Protein AF-A0A7X6P6I5-F1 (afdb_monomer_lite)

pLDDT: mean 87.97, std 8.62, range [62.5, 95.75]

Foldseek 3Di:
DAWEFAQPPVGRDTFDDDDDPVPFPPDFPAPDWTARPPPRDIDGRHRDTNVNRVVCGDVRYHHD

Radius of gyration: 11.48 Å; chains: 1; bounding box: 24×25×30 Å

Secondary structure (DSSP, 8-state):
-EEEE--STTT--EEEEE---S-TTT-B-TT-EEE-TTT--EEE--S-BHHHHHHH-BTTEEE-

Structure (mmCIF, N/CA/C/O backbone):
data_AF-A0A7X6P6I5-F1
#
_entry.id   AF-A0A7X6P6I5-F1
#
loop_
_atom_site.group_PDB
_atom_site.id
_atom_site.type_symbol
_atom_site.label_atom_id
_atom_site.label_alt_id
_atom_site.label_comp_id
_atom_site.label_asym_id
_atom_site.label_entity_id
_atom_site.label_seq_id
_atom_site.pdbx_PDB_ins_code
_atom_site.Cartn_x
_atom_site.Cartn_y
_atom_site.Cartn_z
_atom_site.occupancy
_atom_site.B_iso_or_equiv
_atom_site.auth_seq_id
_atom_site.auth_comp_id
_atom_site.auth_asym_id
_atom_site.auth_atom_id
_atom_site.pdbx_PDB_model_num
ATOM 1 N N . MET A 1 1 ? 0.705 -7.790 -8.439 1.00 88.38 1 MET A N 1
ATOM 2 C CA . MET A 1 1 ? 0.112 -6.657 -7.689 1.00 88.38 1 MET A CA 1
ATOM 3 C C . MET A 1 1 ? 0.619 -6.736 -6.260 1.00 88.38 1 MET A C 1
ATOM 5 O O . MET A 1 1 ? 0.778 -7.849 -5.777 1.00 88.38 1 MET A O 1
ATOM 9 N N . VAL A 1 2 ? 0.877 -5.597 -5.617 1.00 92.19 2 VAL A N 1
ATOM 10 C CA . VAL A 1 2 ? 1.272 -5.509 -4.203 1.00 92.19 2 VAL A CA 1
ATOM 11 C C . VAL A 1 2 ? 0.224 -4.705 -3.433 1.00 92.19 2 VAL A C 1
ATOM 13 O O . VAL A 1 2 ? -0.132 -3.595 -3.831 1.00 92.19 2 VAL A O 1
ATOM 16 N N . GLU A 1 3 ? -0.275 -5.251 -2.328 1.00 95.31 3 GLU A N 1
ATOM 17 C CA . GLU A 1 3 ? -1.211 -4.579 -1.429 1.00 95.31 3 GLU A CA 1
ATOM 18 C C . GLU A 1 3 ? -0.467 -3.798 -0.349 1.00 95.31 3 GLU A C 1
ATOM 20 O O . GLU A 1 3 ? 0.252 -4.373 0.467 1.00 95.31 3 GLU A O 1
ATOM 25 N N . PHE A 1 4 ? -0.709 -2.494 -0.258 1.00 94.00 4 PHE A N 1
ATOM 26 C CA . PHE A 1 4 ? -0.232 -1.692 0.862 1.00 94.00 4 PHE A CA 1
ATOM 27 C C . PHE A 1 4 ? -1.219 -1.820 2.008 1.00 94.00 4 PHE A C 1
ATOM 29 O O . PHE A 1 4 ? -2.355 -1.345 1.916 1.00 94.00 4 PHE A O 1
ATOM 36 N N . ARG A 1 5 ? -0.793 -2.417 3.119 1.00 94.94 5 ARG A N 1
ATOM 37 C CA . ARG A 1 5 ? -1.637 -2.581 4.306 1.00 94.94 5 ARG A CA 1
ATOM 38 C C . ARG A 1 5 ? -1.051 -1.889 5.513 1.00 94.94 5 ARG A C 1
ATOM 40 O O . ARG A 1 5 ? 0.147 -1.936 5.759 1.00 94.94 5 ARG A O 1
ATOM 47 N N . CYS A 1 6 ? -1.915 -1.287 6.323 1.00 95.31 6 CYS A N 1
ATOM 48 C CA . CYS A 1 6 ? -1.482 -0.664 7.564 1.00 95.31 6 CYS A CA 1
ATOM 49 C C . CYS A 1 6 ? -0.848 -1.704 8.504 1.00 95.31 6 CYS A C 1
ATOM 51 O O . CYS A 1 6 ? -1.534 -2.615 8.968 1.00 95.31 6 CYS A O 1
ATOM 53 N N . ARG A 1 7 ? 0.426 -1.513 8.866 1.00 93.44 7 ARG A N 1
ATOM 54 C CA . ARG A 1 7 ? 1.217 -2.443 9.692 1.00 93.44 7 ARG A CA 1
ATOM 55 C C . ARG A 1 7 ? 0.724 -2.601 11.127 1.00 93.44 7 ARG A C 1
ATOM 57 O O . ARG A 1 7 ? 1.178 -3.483 11.849 1.00 93.44 7 ARG A O 1
ATOM 64 N N . ARG A 1 8 ? -0.164 -1.716 11.591 1.00 93.38 8 ARG A N 1
ATOM 65 C CA . ARG A 1 8 ? -0.711 -1.795 12.949 1.00 93.38 8 ARG A CA 1
ATOM 66 C C . ARG A 1 8 ? -1.541 -3.075 13.061 1.00 93.38 8 ARG A C 1
ATOM 68 O O . ARG A 1 8 ? -2.523 -3.211 12.336 1.00 93.38 8 ARG A O 1
ATOM 75 N N . HIS A 1 9 ? -1.173 -3.950 13.999 1.00 84.31 9 HIS A N 1
ATOM 76 C CA . HIS A 1 9 ? -1.762 -5.282 14.196 1.00 84.31 9 HIS A CA 1
ATOM 77 C C . HIS A 1 9 ? -3.302 -5.274 14.191 1.00 84.31 9 HIS A C 1
ATOM 79 O O . HIS A 1 9 ? -3.928 -5.955 13.390 1.00 84.31 9 HIS A O 1
ATOM 85 N N . ASN A 1 10 ? -3.926 -4.388 14.976 1.00 91.38 10 ASN A N 1
ATOM 86 C CA . ASN A 1 10 ? -5.394 -4.297 15.065 1.00 91.38 10 ASN A CA 1
ATOM 87 C C . ASN A 1 10 ? -6.042 -3.507 13.905 1.00 91.38 10 ASN A C 1
ATOM 89 O O . ASN A 1 10 ? -7.246 -3.238 13.912 1.00 91.38 10 ASN A O 1
ATOM 93 N N . CYS A 1 11 ? -5.255 -3.067 12.921 1.00 94.19 11 CYS A N 1
ATOM 94 C CA . CYS A 1 11 ? -5.722 -2.305 11.771 1.00 94.19 11 CYS A CA 1
ATOM 95 C C . CYS A 1 11 ? -5.797 -3.180 10.521 1.00 94.19 11 CYS A C 1
ATOM 97 O O . CYS A 1 11 ? -6.913 -3.412 10.056 1.00 94.19 11 CYS A O 1
ATOM 99 N N . ASN A 1 12 ? -4.632 -3.604 10.006 1.00 94.25 12 ASN A N 1
ATOM 100 C CA . ASN A 1 12 ? -4.418 -4.362 8.762 1.00 94.25 12 ASN A CA 1
ATOM 101 C C . ASN A 1 12 ? -5.233 -3.878 7.545 1.00 94.25 12 ASN A C 1
ATOM 103 O O . ASN A 1 12 ? -5.537 -4.646 6.635 1.00 94.25 12 ASN A O 1
ATOM 107 N N . LYS A 1 13 ? -5.646 -2.605 7.546 1.00 95.56 13 LYS A N 1
ATOM 108 C CA . LYS A 1 13 ? -6.522 -2.058 6.513 1.00 95.56 13 LYS A CA 1
ATOM 109 C C . LYS A 1 13 ? -5.734 -1.812 5.232 1.00 95.56 13 LYS A C 1
ATOM 111 O O . LYS A 1 13 ? -4.638 -1.254 5.303 1.00 95.56 13 LYS A O 1
ATOM 116 N N . LEU A 1 14 ? -6.326 -2.178 4.097 1.00 95.06 14 LEU A N 1
ATOM 1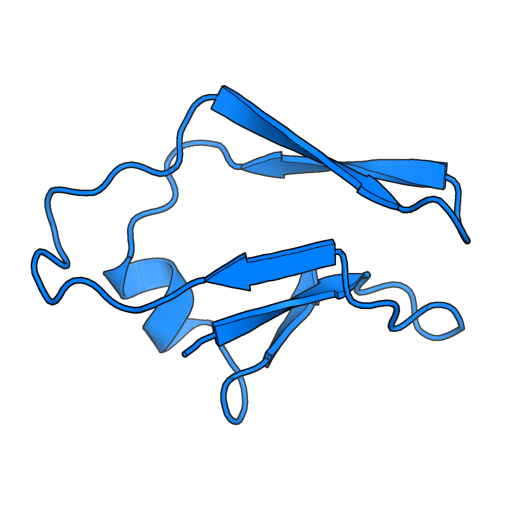17 C CA . LEU A 1 14 ? -5.827 -1.832 2.771 1.00 95.06 14 LEU A CA 1
ATOM 118 C C . LEU A 1 14 ? -5.789 -0.307 2.599 1.00 95.06 14 LEU A C 1
ATOM 120 O O . LEU A 1 14 ? -6.762 0.384 2.910 1.00 95.06 14 LEU A O 1
ATOM 124 N N . LEU A 1 15 ? -4.649 0.201 2.142 1.00 94.19 15 LEU A N 1
ATOM 125 C CA . LEU A 1 15 ? -4.397 1.619 1.894 1.00 94.19 15 LEU A CA 1
ATOM 126 C C . LEU A 1 15 ? -4.340 1.924 0.397 1.00 94.19 15 LEU A C 1
ATOM 128 O O . LEU A 1 15 ? -4.878 2.940 -0.027 1.00 94.19 15 LEU A O 1
ATOM 132 N N . LEU A 1 16 ? -3.686 1.057 -0.378 1.00 91.62 16 LEU A N 1
ATOM 133 C CA . LEU A 1 16 ? -3.450 1.232 -1.809 1.00 91.62 16 LEU A CA 1
ATOM 134 C C . LEU A 1 16 ? -3.179 -0.134 -2.453 1.00 91.62 16 LEU A C 1
ATOM 136 O O . LEU A 1 16 ? -2.525 -0.979 -1.845 1.00 91.62 16 LEU A O 1
ATOM 140 N N . ASN A 1 17 ? -3.635 -0.322 -3.690 1.00 93.00 17 ASN A N 1
ATOM 141 C CA . ASN A 1 17 ? -3.169 -1.403 -4.555 1.00 93.00 17 ASN A CA 1
ATOM 142 C C . ASN A 1 17 ? -2.128 -0.845 -5.516 1.00 93.00 17 ASN A C 1
ATOM 144 O O . ASN A 1 17 ? -2.401 0.121 -6.228 1.00 93.00 17 ASN A O 1
ATOM 148 N N . TYR A 1 18 ? -0.952 -1.461 -5.538 1.00 90.38 18 TYR A N 1
ATOM 149 C CA . TYR A 1 18 ? 0.110 -1.121 -6.467 1.00 90.38 18 TY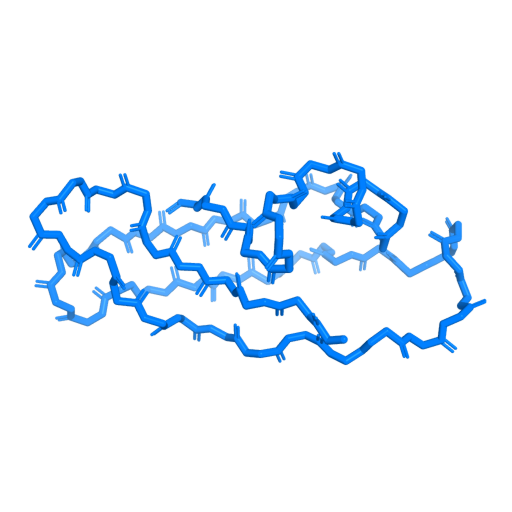R A CA 1
ATOM 150 C C . TYR A 1 18 ? 0.208 -2.184 -7.566 1.00 90.38 18 TYR A C 1
ATOM 152 O O . TYR A 1 18 ? 0.399 -3.376 -7.297 1.00 90.38 18 TYR A O 1
ATOM 160 N N . TYR A 1 19 ? 0.065 -1.758 -8.817 1.00 90.31 19 TYR A N 1
ATOM 161 C CA . TYR A 1 19 ? 0.183 -2.627 -9.983 1.00 90.31 19 TYR A CA 1
ATOM 162 C C . TYR A 1 19 ? 1.600 -2.518 -10.535 1.00 90.31 19 TYR A C 1
ATOM 164 O O . TYR A 1 19 ? 2.048 -1.429 -10.875 1.00 90.31 19 TYR A O 1
ATOM 172 N N . ILE A 1 20 ? 2.298 -3.654 -10.575 1.00 87.31 20 ILE A N 1
ATOM 173 C CA . ILE A 1 20 ? 3.692 -3.731 -11.019 1.00 87.31 20 ILE A CA 1
ATOM 174 C C . ILE A 1 20 ? 3.751 -3.337 -12.494 1.00 87.31 20 ILE A C 1
ATOM 176 O O . ILE A 1 20 ? 3.014 -3.885 -13.313 1.00 87.31 20 ILE A O 1
ATOM 180 N N . THR A 1 21 ? 4.624 -2.387 -12.799 1.00 85.56 21 THR A N 1
ATOM 181 C CA . THR A 1 21 ? 4.810 -1.808 -14.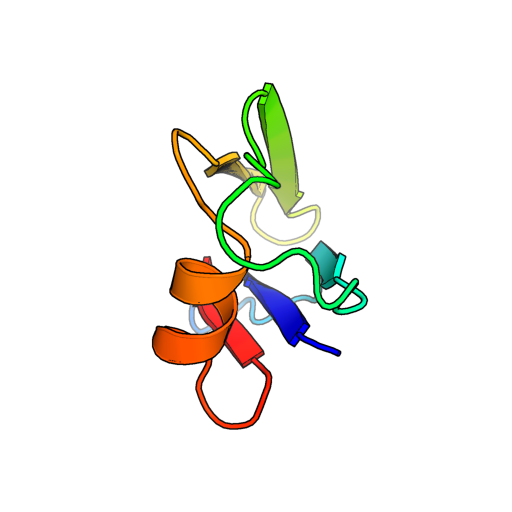133 1.00 85.56 21 THR A CA 1
ATOM 182 C C . THR A 1 21 ? 5.897 -2.523 -14.931 1.00 85.56 21 THR A C 1
ATOM 184 O O . THR A 1 21 ? 5.868 -2.490 -16.157 1.00 85.56 21 THR A O 1
ATOM 187 N N . GLY A 1 22 ? 6.845 -3.182 -14.252 1.00 80.06 22 GLY A N 1
ATOM 188 C CA . GLY A 1 22 ? 7.986 -3.846 -14.883 1.00 80.06 22 GLY A CA 1
ATOM 189 C C . GLY A 1 22 ? 9.161 -2.905 -15.173 1.00 80.06 22 GLY A C 1
ATOM 190 O O . GLY A 1 22 ? 10.148 -3.334 -15.763 1.00 80.06 22 GLY A O 1
ATOM 191 N N . VAL A 1 23 ? 9.097 -1.641 -14.736 1.00 74.12 23 VAL A N 1
ATOM 192 C CA . VAL A 1 23 ? 10.141 -0.613 -14.937 1.00 74.12 23 VAL A CA 1
ATOM 193 C C . VAL A 1 23 ? 10.997 -0.458 -13.663 1.00 74.12 23 VAL A C 1
ATOM 195 O O . VAL A 1 23 ? 11.381 0.643 -13.263 1.00 74.12 23 VAL A O 1
ATOM 198 N N . GLY A 1 24 ? 11.260 -1.591 -12.999 1.00 62.78 24 GLY A N 1
ATOM 199 C CA . GLY A 1 24 ? 11.503 -1.744 -11.556 1.00 62.78 24 GLY A CA 1
ATOM 200 C C . GLY A 1 24 ? 12.549 -0.849 -10.876 1.00 62.78 24 GLY A C 1
ATOM 201 O O . GLY A 1 24 ? 12.443 -0.609 -9.671 1.00 62.78 24 GLY A O 1
ATOM 202 N N . SER A 1 25 ? 13.528 -0.331 -11.615 1.00 62.50 25 SER A N 1
ATOM 203 C CA . SER A 1 25 ? 14.610 0.512 -11.091 1.00 62.50 25 SER A CA 1
ATOM 204 C C . SER A 1 25 ? 14.337 2.018 -11.171 1.00 62.50 25 SER A C 1
ATOM 206 O O . SER A 1 25 ? 14.901 2.764 -10.376 1.00 62.50 25 SER A O 1
ATOM 208 N N . ASN A 1 26 ? 13.459 2.475 -12.073 1.00 64.94 26 ASN A N 1
ATOM 209 C CA . ASN A 1 26 ? 13.267 3.909 -12.344 1.00 64.94 26 ASN A CA 1
ATOM 210 C C . ASN A 1 26 ? 11.995 4.495 -11.723 1.00 64.94 26 ASN A C 1
ATOM 212 O O . ASN A 1 26 ? 11.838 5.718 -11.686 1.00 64.94 26 ASN A O 1
ATOM 216 N N . LEU A 1 27 ? 11.068 3.657 -11.250 1.00 65.75 27 LEU A N 1
ATOM 217 C CA . LEU A 1 27 ? 9.842 4.160 -10.644 1.00 65.75 27 LEU A CA 1
ATOM 218 C C . LEU A 1 27 ? 10.068 4.496 -9.166 1.00 65.75 27 LEU A C 1
ATOM 220 O O . LEU A 1 27 ? 9.976 3.637 -8.289 1.00 65.75 27 LEU A O 1
ATOM 224 N N . HIS A 1 28 ? 10.354 5.769 -8.908 1.00 70.00 28 HIS A N 1
ATOM 225 C CA . HIS A 1 28 ? 10.434 6.332 -7.567 1.00 70.00 28 HIS A CA 1
ATOM 226 C C . HIS A 1 28 ? 9.036 6.712 -7.074 1.00 70.00 28 HIS A C 1
ATOM 228 O O . HIS A 1 28 ? 8.407 7.638 -7.581 1.00 70.00 28 HIS A O 1
ATOM 234 N N . LEU A 1 29 ? 8.558 6.031 -6.035 1.00 74.38 29 LEU A N 1
ATOM 235 C CA . LEU A 1 29 ? 7.295 6.333 -5.353 1.00 74.38 29 LEU A CA 1
ATOM 236 C C . LEU A 1 29 ? 7.479 7.444 -4.314 1.00 74.38 29 LEU A C 1
ATOM 238 O O . LEU A 1 29 ? 7.090 7.325 -3.150 1.00 74.38 29 LEU A O 1
ATOM 242 N N . GLU A 1 30 ? 8.139 8.521 -4.727 1.00 72.19 30 GLU A N 1
ATOM 243 C CA . GLU A 1 30 ? 8.369 9.695 -3.897 1.00 72.19 30 GLU A CA 1
ATOM 244 C C . GLU A 1 30 ? 7.141 10.608 -3.882 1.00 72.19 30 GLU A C 1
ATOM 246 O O . GLU A 1 30 ? 6.384 10.694 -4.844 1.00 72.1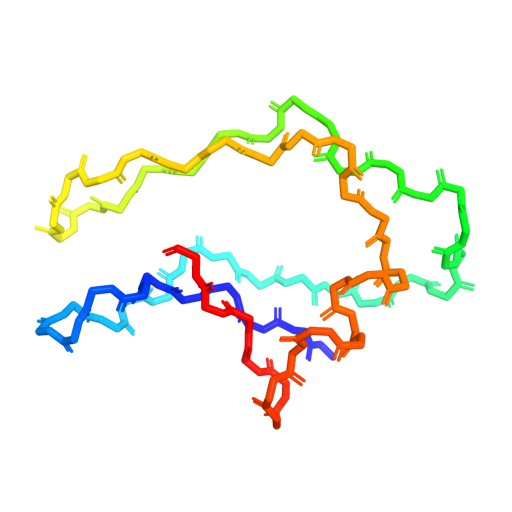9 30 GLU A O 1
ATOM 251 N N . GLY A 1 31 ? 6.917 11.281 -2.753 1.00 74.62 31 GLY A N 1
ATOM 252 C CA . GLY A 1 31 ? 5.816 12.239 -2.614 1.00 74.62 31 GLY A CA 1
ATOM 253 C C . GLY A 1 31 ? 4.440 11.616 -2.355 1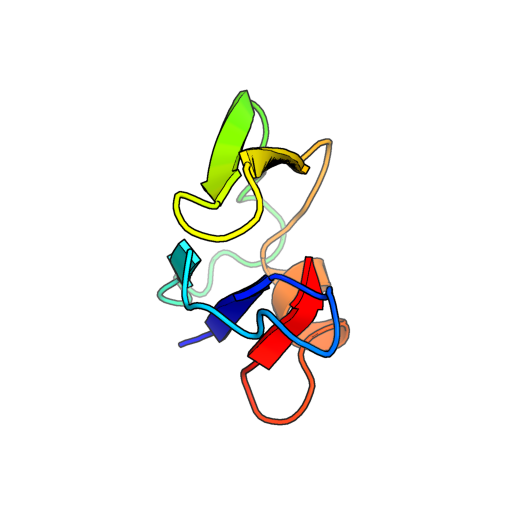.00 74.62 31 GLY A C 1
ATOM 254 O O . GLY A 1 31 ? 3.476 12.356 -2.177 1.00 74.62 31 GLY A O 1
ATOM 255 N N . ILE A 1 32 ? 4.332 10.286 -2.259 1.00 84.50 32 ILE A N 1
ATOM 256 C CA . ILE A 1 32 ? 3.078 9.618 -1.889 1.00 84.50 32 ILE A CA 1
ATOM 257 C C . ILE A 1 32 ? 2.902 9.637 -0.365 1.00 84.50 32 ILE A C 1
ATOM 259 O O . ILE A 1 32 ? 3.705 9.079 0.394 1.00 84.50 32 ILE A O 1
ATOM 263 N N . GLU A 1 33 ? 1.800 10.242 0.077 1.00 89.44 33 GLU A N 1
ATOM 264 C CA . GLU A 1 33 ? 1.311 10.185 1.451 1.00 89.44 33 GLU A CA 1
ATOM 265 C C . GLU A 1 33 ? -0.002 9.393 1.514 1.00 89.44 33 GLU A C 1
ATOM 267 O O . GLU A 1 33 ? -0.954 9.675 0.791 1.00 89.44 33 GLU A O 1
ATOM 272 N N . LEU A 1 34 ? -0.069 8.408 2.411 1.00 91.00 34 LEU A N 1
ATOM 273 C CA . LEU A 1 34 ? -1.255 7.587 2.644 1.00 91.00 34 LEU A CA 1
ATOM 274 C C . LEU A 1 34 ? -1.714 7.746 4.091 1.00 91.00 34 LEU A C 1
ATOM 276 O O . LEU A 1 34 ? -0.968 7.468 5.031 1.00 91.00 34 LEU A O 1
ATOM 280 N N . LYS A 1 35 ? -2.973 8.136 4.289 1.00 93.75 35 LYS A N 1
ATOM 281 C CA . LYS A 1 35 ? -3.589 8.208 5.618 1.00 93.75 35 LYS A CA 1
ATOM 282 C C . LYS A 1 35 ? -4.543 7.042 5.825 1.00 93.75 35 LYS A C 1
ATOM 284 O O . LYS A 1 35 ? -5.565 6.921 5.154 1.00 93.75 35 LYS A O 1
ATOM 289 N N . CYS A 1 36 ? -4.268 6.211 6.826 1.00 95.44 36 CYS A N 1
ATOM 290 C CA . CYS A 1 36 ? -5.186 5.151 7.213 1.00 95.44 36 CYS A CA 1
ATOM 291 C C . CYS A 1 36 ? -6.440 5.748 7.864 1.00 95.44 36 CYS A C 1
ATOM 293 O O . CYS A 1 36 ? -6.383 6.312 8.956 1.00 95.44 36 CYS A O 1
ATOM 295 N N . ASN A 1 37 ? -7.608 5.575 7.252 1.00 93.00 37 ASN A N 1
ATOM 296 C CA . ASN A 1 37 ? -8.858 6.105 7.806 1.00 93.00 37 ASN A CA 1
ATOM 297 C C . ASN A 1 37 ? -9.319 5.402 9.102 1.00 93.00 37 ASN A C 1
ATOM 299 O O . ASN A 1 37 ? -10.060 6.021 9.867 1.00 93.00 37 ASN A O 1
ATOM 303 N N . LYS A 1 38 ? -8.856 4.169 9.371 1.00 93.94 38 LYS A N 1
ATOM 304 C CA . LYS A 1 38 ? -9.170 3.395 10.587 1.00 93.94 38 LYS A CA 1
ATOM 305 C C . LYS A 1 38 ? -8.326 3.842 11.780 1.00 93.94 38 LYS A C 1
ATOM 307 O O . LYS A 1 38 ? -8.877 4.259 12.787 1.00 93.94 38 LYS A O 1
ATOM 312 N N . CYS A 1 39 ? -6.996 3.788 11.676 1.00 95.00 39 CYS A N 1
ATOM 313 C CA . CYS A 1 39 ? -6.104 4.095 12.805 1.00 95.00 39 CYS A CA 1
ATOM 314 C C . CYS A 1 39 ? -5.505 5.511 12.776 1.00 95.00 39 CYS A C 1
ATOM 316 O O . CYS A 1 39 ? -4.696 5.837 13.641 1.00 95.00 39 CYS A O 1
ATOM 318 N N . LYS A 1 40 ? -5.861 6.319 11.768 1.00 94.19 40 LYS A N 1
ATOM 319 C CA . LYS A 1 40 ? -5.411 7.704 11.523 1.00 94.19 40 LYS A CA 1
ATOM 320 C C . LYS A 1 40 ? -3.904 7.891 11.303 1.00 94.19 40 LYS A C 1
ATOM 322 O O . LYS A 1 40 ? -3.470 9.020 11.099 1.00 94.19 40 LYS A O 1
ATOM 327 N N . ARG A 1 41 ? -3.123 6.804 11.272 1.00 93.69 41 ARG A N 1
ATOM 328 C CA . ARG A 1 41 ? -1.689 6.819 10.952 1.00 93.69 41 ARG A CA 1
ATOM 329 C C . ARG A 1 41 ? -1.473 7.340 9.533 1.00 93.69 41 ARG A C 1
ATOM 331 O O . ARG A 1 41 ? -2.152 6.900 8.606 1.00 93.69 41 ARG A O 1
ATOM 338 N N . VAL A 1 42 ? -0.510 8.241 9.395 1.00 90.94 42 VAL A N 1
ATOM 339 C CA . VAL A 1 42 ? -0.025 8.754 8.114 1.00 90.94 42 VAL A CA 1
ATOM 340 C C . VAL A 1 42 ? 1.276 8.036 7.775 1.00 90.94 42 VAL A C 1
ATOM 342 O O . VAL A 1 42 ? 2.156 7.899 8.626 1.00 90.94 42 VAL A O 1
ATOM 345 N N . LEU A 1 43 ? 1.379 7.558 6.544 1.00 88.19 43 LEU A N 1
ATOM 346 C CA . LEU A 1 43 ? 2.574 6.976 5.958 1.00 88.19 43 LEU A CA 1
ATOM 347 C C . LEU A 1 43 ? 3.067 7.897 4.847 1.00 88.19 43 LEU A C 1
ATOM 349 O O . LEU A 1 43 ? 2.275 8.319 4.012 1.00 88.19 43 LEU A O 1
ATOM 353 N N . ARG A 1 44 ? 4.374 8.152 4.806 1.00 88.62 44 ARG A N 1
ATOM 354 C CA . ARG A 1 44 ? 5.034 8.841 3.695 1.00 88.62 44 ARG A CA 1
ATOM 355 C C . ARG A 1 44 ? 6.075 7.915 3.098 1.00 88.62 44 ARG A C 1
ATOM 357 O O . ARG A 1 44 ? 6.995 7.508 3.809 1.00 88.62 44 ARG A O 1
ATOM 364 N N . LEU A 1 45 ? 5.935 7.602 1.818 1.00 85.94 45 LEU A N 1
ATOM 365 C CA . LEU A 1 45 ? 6.958 6.873 1.084 1.00 85.94 45 LEU A CA 1
ATOM 366 C C . LEU A 1 45 ? 8.035 7.872 0.656 1.00 85.94 45 LEU A C 1
ATOM 368 O O . LEU A 1 45 ? 7.757 8.882 0.012 1.00 85.94 45 LEU A O 1
ATOM 372 N N . LYS A 1 46 ? 9.272 7.619 1.085 1.00 82.19 46 LYS A N 1
ATOM 373 C CA . LYS A 1 46 ? 10.451 8.394 0.693 1.00 82.19 46 LYS A CA 1
ATOM 374 C C . LYS A 1 46 ? 11.442 7.433 0.056 1.00 82.19 46 LYS A C 1
ATOM 376 O O . LYS A 1 46 ? 11.847 6.487 0.724 1.00 82.19 46 LYS A O 1
ATOM 381 N N . LYS A 1 47 ? 11.829 7.696 -1.192 1.00 83.31 47 LYS A N 1
ATOM 382 C CA . LYS A 1 47 ? 12.844 6.934 -1.934 1.00 83.31 47 LYS A CA 1
ATOM 383 C C . LYS A 1 47 ? 12.535 5.435 -2.087 1.00 83.31 47 LYS A C 1
ATOM 385 O O . LYS A 1 47 ? 13.451 4.623 -2.078 1.00 83.31 47 LYS A O 1
ATOM 390 N N . TYR A 1 48 ? 11.259 5.059 -2.196 1.00 86.56 48 TYR A N 1
ATOM 391 C CA . TYR A 1 48 ? 10.883 3.672 -2.488 1.00 86.56 48 TYR A CA 1
ATOM 392 C C . TYR A 1 48 ? 10.906 3.431 -3.993 1.00 86.56 48 TYR A C 1
ATOM 394 O O . TYR A 1 48 ? 10.257 4.172 -4.731 1.00 86.56 48 TYR A O 1
ATOM 402 N N . THR A 1 49 ? 11.612 2.390 -4.428 1.00 87.94 49 THR A N 1
ATOM 403 C CA . THR A 1 49 ? 11.527 1.876 -5.800 1.00 87.94 49 THR A CA 1
ATOM 404 C C . THR A 1 49 ? 10.515 0.737 -5.884 1.00 87.94 49 THR A C 1
ATOM 406 O O . THR A 1 49 ? 10.187 0.105 -4.876 1.00 87.94 49 THR A O 1
ATOM 409 N N . GLU A 1 50 ? 10.028 0.440 -7.089 1.00 88.06 50 GLU A N 1
ATOM 410 C CA . GLU A 1 50 ? 9.187 -0.738 -7.333 1.00 88.06 50 GLU A CA 1
ATOM 411 C C . GLU A 1 50 ? 9.893 -2.037 -6.906 1.00 88.06 50 GLU A C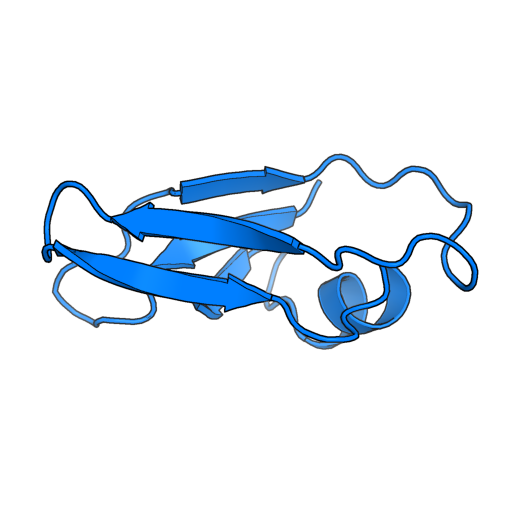 1
ATOM 413 O O . GLU A 1 50 ? 9.274 -2.876 -6.252 1.00 88.06 50 GLU A O 1
ATOM 418 N N . GLN A 1 51 ? 11.193 -2.178 -7.190 1.00 89.25 51 GLN A N 1
ATOM 419 C CA . GLN A 1 51 ? 11.970 -3.343 -6.756 1.00 89.25 51 GLN A CA 1
ATOM 420 C C . GLN A 1 51 ? 11.963 -3.509 -5.226 1.00 89.25 51 GLN A C 1
ATOM 422 O O . GLN A 1 51 ? 11.683 -4.602 -4.735 1.00 89.25 51 GLN A O 1
ATOM 427 N N . MET A 1 52 ? 12.170 -2.425 -4.467 1.00 89.56 52 MET A N 1
ATOM 428 C CA . MET A 1 52 ? 12.115 -2.471 -3.000 1.00 89.56 52 MET A CA 1
ATOM 429 C C . MET A 1 52 ? 10.742 -2.912 -2.484 1.00 89.56 52 MET A C 1
ATOM 431 O O . MET A 1 52 ? 10.666 -3.618 -1.482 1.00 89.56 52 MET A O 1
ATOM 435 N N . LEU A 1 53 ? 9.652 -2.509 -3.148 1.00 88.81 53 LEU A N 1
ATOM 436 C CA . LEU A 1 53 ? 8.311 -2.955 -2.766 1.00 88.81 53 LEU A CA 1
ATOM 437 C C . LEU A 1 53 ? 8.125 -4.453 -2.955 1.00 88.81 53 LEU A C 1
ATOM 439 O O . LEU A 1 53 ? 7.511 -5.092 -2.106 1.00 88.81 53 LEU A O 1
ATOM 443 N N . ILE A 1 54 ? 8.613 -4.993 -4.071 1.00 89.38 54 ILE A N 1
ATOM 444 C CA . ILE A 1 54 ? 8.499 -6.416 -4.385 1.00 89.38 54 ILE A CA 1
ATOM 445 C C . ILE A 1 54 ? 9.297 -7.224 -3.358 1.00 89.38 54 ILE A C 1
ATOM 447 O O . ILE A 1 54 ? 8.736 -8.119 -2.732 1.00 89.38 54 ILE A O 1
ATOM 451 N N . GLU A 1 55 ? 10.559 -6.857 -3.124 1.00 91.75 55 GLU A N 1
ATOM 452 C CA . GLU A 1 55 ? 11.465 -7.550 -2.193 1.00 91.75 55 GLU A CA 1
ATOM 453 C C . GLU A 1 55 ? 10.988 -7.507 -0.736 1.00 91.75 55 GLU A C 1
ATOM 455 O O . GLU A 1 55 ? 11.177 -8.467 0.007 1.00 91.75 55 GLU A O 1
ATOM 460 N N . GLN A 1 56 ? 10.369 -6.403 -0.312 1.00 91.62 56 GLN A N 1
ATOM 461 C CA . GLN A 1 56 ? 9.875 -6.239 1.060 1.00 91.62 56 GLN A CA 1
ATOM 462 C C . GLN A 1 56 ? 8.414 -6.676 1.234 1.00 91.62 56 GLN A C 1
ATOM 464 O O . GLN A 1 56 ? 7.878 -6.604 2.345 1.00 91.62 56 GLN A O 1
ATOM 469 N N . SER A 1 57 ? 7.743 -7.083 0.156 1.00 93.06 57 SER A N 1
ATOM 470 C CA . SER A 1 57 ? 6.398 -7.641 0.244 1.00 93.06 57 SER A CA 1
ATOM 471 C C . SER A 1 57 ? 6.447 -9.103 0.681 1.00 93.06 57 SER A C 1
ATOM 473 O O . SER A 1 57 ? 7.262 -9.885 0.204 1.00 93.06 57 SER A O 1
ATOM 475 N N . ASP A 1 58 ? 5.537 -9.478 1.574 1.00 95.75 58 ASP A N 1
ATOM 476 C CA . ASP A 1 58 ? 5.338 -10.858 2.010 1.00 95.75 58 ASP A CA 1
ATOM 477 C C . ASP A 1 58 ? 4.036 -11.376 1.395 1.00 95.75 58 ASP A C 1
ATOM 479 O O . ASP A 1 58 ? 2.962 -10.823 1.652 1.00 95.75 58 ASP A O 1
ATOM 483 N N . ASN A 1 59 ? 4.133 -12.376 0.512 1.00 94.44 59 ASN A N 1
ATOM 484 C CA . ASN A 1 59 ? 3.012 -12.906 -0.275 1.00 94.44 59 ASN A CA 1
ATOM 485 C C . ASN A 1 59 ? 2.160 -11.810 -0.947 1.00 94.44 59 ASN A C 1
ATOM 487 O O . ASN A 1 59 ? 0.929 -11.843 -0.926 1.00 94.44 59 ASN A O 1
ATOM 491 N N . GLY A 1 60 ? 2.823 -10.804 -1.529 1.00 93.50 60 GLY A N 1
ATOM 492 C CA . GLY A 1 60 ? 2.163 -9.686 -2.206 1.00 93.50 60 GLY A CA 1
ATOM 493 C C . GLY A 1 60 ? 1.569 -8.632 -1.267 1.00 93.50 60 GLY A C 1
ATOM 494 O O . GLY A 1 60 ? 0.885 -7.728 -1.738 1.00 93.50 60 GLY A O 1
ATOM 495 N N . VAL A 1 61 ? 1.834 -8.698 0.041 1.00 95.62 61 VAL A N 1
ATOM 496 C CA . VAL A 1 61 ? 1.417 -7.686 1.018 1.00 95.62 61 VAL A CA 1
ATOM 497 C C . VAL A 1 61 ? 2.628 -6.908 1.516 1.00 95.62 61 VAL A C 1
ATOM 499 O O . VAL A 1 61 ? 3.535 -7.456 2.135 1.00 95.62 61 VAL A O 1
ATOM 502 N N . PHE A 1 62 ? 2.605 -5.596 1.320 1.00 94.00 62 PHE A N 1
ATOM 503 C CA . PHE A 1 62 ? 3.587 -4.669 1.861 1.00 94.00 62 PHE A CA 1
ATOM 504 C C . PHE A 1 62 ? 2.998 -3.926 3.069 1.00 94.00 62 PHE A C 1
ATOM 506 O O . PHE A 1 62 ? 2.038 -3.155 2.955 1.00 94.00 62 PHE A O 1
ATOM 513 N N . LYS A 1 63 ? 3.540 -4.192 4.265 1.00 92.88 63 LYS A N 1
ATOM 514 C CA . LYS A 1 63 ? 3.040 -3.616 5.524 1.00 92.88 63 LYS A CA 1
ATOM 515 C C . LYS A 1 63 ? 3.717 -2.287 5.842 1.00 92.88 63 LYS A C 1
ATOM 517 O O . LYS A 1 63 ? 4.928 -2.223 6.026 1.00 92.88 63 LYS A O 1
ATOM 522 N N . VAL A 1 64 ? 2.901 -1.250 6.022 1.00 89.06 64 VAL A N 1
ATOM 523 C CA . VAL A 1 64 ? 3.328 0.152 6.158 1.00 89.06 64 VAL A CA 1
ATOM 524 C C . VAL A 1 64 ? 2.768 0.880 7.381 1.00 89.06 64 VAL A C 1
ATOM 526 O O . VAL A 1 64 ? 1.572 0.708 7.720 1.00 89.06 64 VAL A O 1
#

Sequence (64 aa):
MVEFRCRRHNCNKLLLNYYITGVGSNLHLEGIELKCNKCKRVLRLKKYTEQMLIEQSDNGVFKV